Protein AF-A0A7S2RIL2-F1 (afdb_monomer)

Radius of gyration: 22.1 Å; Cα contacts (8 Å, |Δi|>4): 121; chains: 1; bounding box: 47×31×57 Å

pLDDT: mean 82.24, std 8.71, range [61.06, 93.75]

Structure (mmCIF, N/CA/C/O backbone):
data_AF-A0A7S2RIL2-F1
#
_entry.id   AF-A0A7S2RIL2-F1
#
loop_
_atom_site.group_PDB
_atom_site.id
_atom_site.type_symbol
_atom_site.label_atom_id
_atom_site.label_alt_id
_atom_site.label_comp_id
_atom_site.label_asym_id
_atom_site.label_entity_id
_atom_site.label_seq_id
_atom_site.pdbx_PDB_ins_code
_atom_site.Cartn_x
_atom_site.Cartn_y
_atom_site.Cartn_z
_atom_site.occupancy
_atom_site.B_iso_or_equiv
_atom_site.auth_seq_id
_atom_site.auth_comp_id
_atom_site.auth_asym_id
_atom_site.auth_atom_id
_atom_site.pdbx_PDB_model_num
ATOM 1 N N . MET A 1 1 ? -19.499 19.762 20.850 1.00 61.72 1 MET A N 1
ATOM 2 C CA . MET A 1 1 ? -18.872 19.214 22.067 1.00 61.72 1 MET A CA 1
ATOM 3 C C . MET A 1 1 ? -19.718 18.093 22.656 1.00 61.72 1 MET A C 1
ATOM 5 O O . MET A 1 1 ? -19.240 16.977 22.672 1.00 61.72 1 MET A O 1
ATOM 9 N N . GLN A 1 2 ? -20.987 18.316 23.026 1.00 76.06 2 GLN A N 1
ATOM 10 C CA . GLN A 1 2 ? -21.842 17.240 23.566 1.00 76.06 2 GLN A CA 1
ATOM 11 C C . GLN A 1 2 ? -22.007 16.033 22.618 1.00 76.06 2 GLN A C 1
ATOM 13 O O . GLN A 1 2 ? -21.776 14.907 23.032 1.00 76.06 2 GLN A O 1
ATOM 18 N N . ALA A 1 3 ? -22.273 16.274 21.330 1.00 81.31 3 ALA A N 1
ATOM 19 C CA . ALA A 1 3 ? -22.396 15.212 20.322 1.00 81.31 3 ALA A CA 1
ATOM 20 C C . ALA A 1 3 ? -21.113 14.380 20.106 1.00 81.31 3 ALA A C 1
ATOM 22 O O . ALA A 1 3 ? -21.176 13.272 19.589 1.00 81.31 3 ALA A O 1
ATOM 23 N N . GLU A 1 4 ? -19.947 14.918 20.468 1.00 79.50 4 GLU A N 1
ATOM 24 C CA . GLU A 1 4 ? -18.664 14.221 20.336 1.00 79.50 4 GLU A CA 1
ATOM 25 C C . GLU A 1 4 ? -18.471 13.249 21.501 1.00 79.50 4 GLU A C 1
ATOM 27 O O . GLU A 1 4 ? -18.216 12.075 21.273 1.00 79.50 4 GLU A O 1
ATOM 32 N N . PHE A 1 5 ? -18.758 13.691 22.729 1.00 81.38 5 PHE A N 1
ATOM 33 C CA . PHE A 1 5 ? -18.791 12.805 23.895 1.00 81.38 5 PHE A CA 1
ATOM 34 C C . PHE A 1 5 ? -19.862 11.718 23.777 1.00 81.38 5 PHE A C 1
ATOM 36 O O . PHE A 1 5 ? -19.639 10.585 24.197 1.00 81.38 5 PHE A O 1
ATOM 43 N N . GLU A 1 6 ? -21.016 12.053 23.195 1.00 83.31 6 GLU A N 1
ATOM 44 C CA . GLU A 1 6 ? -22.072 11.074 22.935 1.00 83.31 6 GLU A CA 1
ATOM 45 C C . GLU A 1 6 ? -21.644 10.037 21.883 1.00 83.31 6 GLU A C 1
ATOM 47 O O . GLU A 1 6 ? -21.927 8.847 22.021 1.00 83.31 6 GLU A O 1
ATOM 52 N N . ARG A 1 7 ? -20.896 10.458 20.856 1.00 81.00 7 ARG A N 1
ATOM 53 C CA . ARG A 1 7 ? -20.298 9.544 19.873 1.00 81.00 7 ARG A CA 1
ATOM 54 C C . 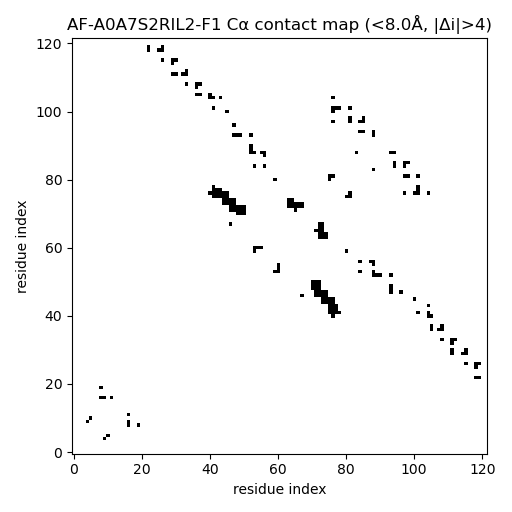ARG A 1 7 ? -19.233 8.641 20.499 1.00 81.00 7 ARG A C 1
ATOM 56 O O . ARG A 1 7 ? -19.144 7.479 20.124 1.00 81.00 7 ARG A O 1
ATOM 63 N N . ASP A 1 8 ? -18.477 9.154 21.462 1.00 79.62 8 ASP A N 1
ATOM 64 C CA . ASP A 1 8 ? -17.438 8.404 22.176 1.00 79.62 8 ASP A CA 1
ATOM 65 C C . ASP A 1 8 ? -18.018 7.475 23.267 1.00 79.62 8 ASP A C 1
ATOM 67 O O . ASP A 1 8 ? -17.277 6.798 23.978 1.00 79.62 8 ASP A O 1
ATOM 71 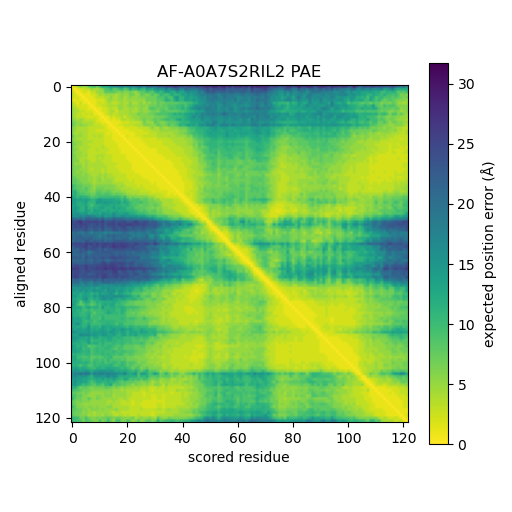N N . GLY A 1 9 ? -19.348 7.427 23.409 1.00 82.75 9 GLY A N 1
ATOM 72 C CA . GLY A 1 9 ? -20.031 6.480 24.284 1.00 82.75 9 GLY A CA 1
ATOM 73 C C . GLY A 1 9 ? -20.123 6.915 25.745 1.00 82.75 9 GLY A C 1
ATOM 74 O O . GLY A 1 9 ? -20.340 6.071 26.608 1.00 82.75 9 GLY A O 1
ATOM 75 N N . ILE A 1 10 ? -19.993 8.209 26.072 1.00 84.88 10 ILE A N 1
ATOM 76 C CA . ILE A 1 10 ? -20.014 8.685 27.470 1.00 84.88 10 ILE A CA 1
ATOM 77 C C . ILE A 1 10 ? -21.290 8.289 28.236 1.00 84.88 10 ILE A C 1
ATOM 79 O O . ILE A 1 10 ? -21.249 8.126 29.455 1.00 84.88 10 ILE A O 1
ATOM 83 N N . GLN A 1 11 ? -22.401 8.132 27.515 1.00 87.31 11 GLN A N 1
ATOM 84 C CA . GLN A 1 11 ? -23.721 7.725 27.997 1.00 87.31 11 GLN A CA 1
ATOM 85 C C . GLN A 1 11 ? -23.841 6.227 28.298 1.00 87.31 11 GLN A C 1
ATOM 87 O O . GLN A 1 11 ? -24.826 5.817 28.909 1.00 87.31 11 GLN A O 1
ATOM 92 N N . LEU A 1 12 ? -22.893 5.413 27.834 1.00 88.12 12 LEU A N 1
ATOM 93 C CA . LEU A 1 12 ? -22.929 3.968 28.012 1.00 88.12 12 LEU A CA 1
ATOM 94 C C . LEU A 1 12 ? -22.554 3.578 29.458 1.00 88.12 12 LEU A C 1
ATOM 96 O O . LEU A 1 12 ? -21.828 4.317 30.138 1.00 88.12 12 LEU A O 1
ATOM 100 N N . PRO A 1 13 ? -23.030 2.418 29.942 1.00 90.81 13 PRO A N 1
ATOM 101 C CA . PRO A 1 13 ? -22.513 1.772 31.146 1.00 90.81 13 PRO A CA 1
ATOM 102 C C . PRO A 1 13 ? -20.985 1.615 31.116 1.00 90.81 13 PRO A C 1
ATOM 104 O O . PRO A 1 13 ? -20.363 1.615 30.060 1.00 90.81 13 PRO A O 1
ATOM 107 N N . GLU A 1 14 ? -20.354 1.503 32.285 1.00 87.25 14 GLU A N 1
ATOM 108 C CA . GLU A 1 14 ? -18.888 1.400 32.390 1.00 87.25 14 GLU A CA 1
ATOM 109 C C . GLU A 1 14 ? -18.317 0.187 31.637 1.00 87.25 14 GLU A C 1
ATOM 111 O O . GLU A 1 14 ? -17.382 0.362 30.864 1.00 87.25 14 GLU A O 1
ATOM 116 N N . GLU A 1 15 ? -18.950 -0.985 31.748 1.00 87.56 15 GLU A N 1
ATOM 117 C CA . GLU A 1 15 ? -18.548 -2.201 31.019 1.00 87.56 15 GLU A CA 1
ATOM 118 C C . GLU A 1 15 ? -18.594 -2.012 29.491 1.00 87.56 15 GLU A C 1
ATOM 120 O O . GLU A 1 15 ? -17.656 -2.376 28.782 1.00 87.56 15 GLU A O 1
ATOM 125 N N . ASP A 1 16 ? -19.646 -1.366 28.982 1.00 87.38 16 ASP A N 1
ATOM 126 C CA . ASP A 1 16 ? -19.796 -1.079 27.552 1.00 87.38 16 ASP A CA 1
ATOM 127 C C . ASP A 1 16 ? -18.780 -0.025 27.075 1.00 87.38 16 ASP A C 1
ATOM 129 O O . ASP A 1 16 ? -18.283 -0.093 25.951 1.00 87.38 16 ASP A O 1
ATOM 133 N N . ARG A 1 17 ? -18.419 0.942 27.933 1.00 87.31 17 ARG A N 1
ATOM 134 C CA . ARG A 1 17 ? -17.373 1.936 27.630 1.00 87.31 17 ARG A CA 1
ATOM 135 C C . ARG A 1 17 ? -15.989 1.310 27.540 1.00 87.31 17 ARG A C 1
ATOM 137 O O . ARG A 1 17 ? -15.206 1.725 26.684 1.00 87.31 17 ARG A O 1
ATOM 144 N N . ASP A 1 18 ? -15.690 0.328 28.383 1.00 87.25 18 ASP A N 1
ATOM 145 C CA . ASP A 1 18 ? -14.434 -0.420 28.307 1.00 87.25 18 ASP A CA 1
ATOM 146 C C . ASP A 1 18 ? -14.365 -1.249 27.017 1.00 87.25 18 ASP A C 1
ATOM 148 O O . ASP A 1 18 ? -13.334 -1.239 26.339 1.00 87.25 18 ASP A O 1
ATOM 152 N N . GLY A 1 19 ? -15.483 -1.861 26.606 1.00 86.88 19 GLY A N 1
ATOM 153 C CA . GLY A 1 19 ? -15.604 -2.528 25.306 1.00 86.88 19 GLY A CA 1
ATOM 154 C C . GLY A 1 19 ? -15.346 -1.582 24.128 1.00 86.88 19 GLY A C 1
ATOM 155 O O . GLY A 1 19 ? -14.492 -1.857 23.284 1.00 86.88 19 GLY A O 1
ATOM 156 N N . VAL A 1 20 ? -16.004 -0.417 24.102 1.00 87.81 20 VAL A N 1
ATOM 157 C CA . VAL A 1 20 ? -15.792 0.606 23.059 1.00 87.81 20 VAL A CA 1
ATOM 158 C C . VAL A 1 20 ? -14.341 1.095 23.036 1.00 87.81 20 VAL A C 1
ATOM 160 O O . VAL A 1 20 ? -13.757 1.240 21.961 1.00 87.81 20 VAL A O 1
ATOM 163 N N . ARG A 1 21 ? -13.715 1.308 24.200 1.00 87.81 21 ARG A N 1
ATOM 164 C CA . ARG A 1 21 ? -12.287 1.655 24.285 1.00 87.81 21 ARG A CA 1
ATOM 165 C C . ARG A 1 21 ? -11.405 0.595 23.641 1.00 87.81 21 ARG A C 1
ATOM 167 O O . ARG A 1 21 ? -10.542 0.945 22.839 1.00 87.81 21 ARG A O 1
ATOM 174 N N . GLN A 1 22 ? -11.643 -0.677 23.945 1.00 89.31 22 GLN A N 1
ATOM 175 C CA . GLN A 1 22 ? -10.867 -1.777 23.381 1.00 89.31 22 GLN A CA 1
ATOM 176 C C . GLN A 1 22 ? -11.030 -1.876 21.854 1.00 89.31 22 GLN A C 1
ATOM 178 O O . GLN A 1 22 ? -10.048 -2.107 21.141 1.00 89.31 22 GLN A O 1
ATOM 183 N N . LEU A 1 23 ? -12.239 -1.642 21.334 1.00 90.12 23 LEU A N 1
ATOM 184 C CA . LEU A 1 23 ? -12.504 -1.588 19.891 1.00 90.12 23 LEU A CA 1
ATOM 185 C C . LEU A 1 23 ? -11.762 -0.426 19.217 1.00 90.12 23 LEU A C 1
ATOM 187 O O . LEU A 1 23 ? -11.159 -0.607 18.154 1.00 90.12 23 LEU A O 1
ATOM 191 N N . ILE A 1 24 ? -11.744 0.754 19.844 1.00 89.69 24 ILE A N 1
ATOM 192 C CA . ILE A 1 24 ? -11.003 1.923 19.347 1.00 89.69 24 ILE A CA 1
ATOM 193 C C . ILE A 1 24 ? -9.499 1.639 19.325 1.00 89.69 24 ILE A C 1
ATOM 195 O O . ILE A 1 24 ? -8.852 1.869 18.305 1.00 89.69 24 ILE A O 1
ATOM 199 N N . GLU A 1 25 ? -8.938 1.108 20.413 1.00 91.44 25 GLU A N 1
ATOM 200 C CA . GLU A 1 25 ? -7.514 0.761 20.494 1.00 91.44 25 GLU A CA 1
ATOM 201 C C . GLU A 1 25 ? -7.120 -0.255 19.415 1.00 91.44 25 GLU A C 1
ATOM 203 O O . GLU A 1 25 ? -6.118 -0.075 18.719 1.00 91.44 25 GLU A O 1
ATOM 208 N N . THR A 1 26 ? -7.954 -1.278 19.216 1.00 92.38 26 THR A N 1
ATOM 209 C CA . THR A 1 26 ? -7.755 -2.296 18.178 1.00 92.38 26 THR A CA 1
ATOM 210 C C . THR A 1 26 ? -7.829 -1.684 16.779 1.00 92.38 26 THR A C 1
ATOM 212 O O . THR A 1 26 ? -6.979 -1.967 15.934 1.00 92.38 26 THR A O 1
ATOM 215 N N . THR A 1 27 ? -8.790 -0.789 16.535 1.00 92.50 27 THR A N 1
ATOM 216 C CA . THR A 1 27 ? -8.925 -0.071 15.258 1.00 92.50 27 THR A CA 1
ATOM 217 C C . THR A 1 27 ? -7.680 0.761 14.958 1.00 92.50 27 THR A C 1
ATOM 219 O O . THR A 1 27 ? -7.115 0.646 13.873 1.00 92.50 27 THR A O 1
ATOM 222 N N . VAL A 1 28 ? -7.199 1.545 15.928 1.00 93.75 28 VAL A N 1
ATOM 223 C CA . VAL A 1 28 ? -5.992 2.373 15.773 1.00 93.75 28 VAL A CA 1
ATOM 224 C C . VAL A 1 28 ? -4.760 1.509 15.496 1.00 93.75 28 VAL A C 1
ATOM 226 O O . VAL A 1 28 ? -3.940 1.854 14.637 1.00 93.75 28 VAL A O 1
ATOM 229 N N . ALA A 1 29 ? -4.625 0.371 16.182 1.00 92.31 29 ALA A N 1
ATOM 230 C CA . ALA A 1 29 ? -3.526 -0.562 15.954 1.00 92.31 29 ALA A CA 1
ATOM 231 C C . ALA A 1 29 ? -3.553 -1.138 14.527 1.00 92.31 29 ALA A C 1
ATOM 233 O O . ALA A 1 29 ? -2.532 -1.113 13.836 1.00 92.31 29 ALA A O 1
ATOM 234 N N . LEU A 1 30 ? -4.720 -1.590 14.060 1.00 92.25 30 LEU A N 1
ATOM 235 C CA . LEU A 1 30 ? -4.899 -2.133 12.713 1.00 92.25 30 LEU A CA 1
ATOM 236 C C . LEU A 1 30 ? -4.682 -1.075 11.616 1.00 92.25 30 LEU A C 1
ATOM 238 O O . LEU A 1 30 ? -4.034 -1.358 10.610 1.00 92.25 30 LEU A O 1
ATOM 242 N N . GLU A 1 31 ? -5.159 0.159 11.807 1.00 93.00 31 GLU A N 1
ATOM 243 C CA . GLU A 1 31 ? -4.923 1.278 10.878 1.00 93.00 31 GLU A CA 1
ATOM 244 C C . GLU A 1 31 ? -3.437 1.647 10.786 1.00 93.00 31 GLU A C 1
ATOM 246 O O . GLU A 1 31 ? -2.910 1.925 9.699 1.00 93.00 31 GLU A O 1
ATOM 251 N N . THR A 1 32 ? -2.742 1.612 11.925 1.00 93.38 32 THR A N 1
ATOM 252 C CA . THR A 1 32 ? -1.297 1.847 11.991 1.00 93.38 32 THR A CA 1
ATOM 253 C C . THR A 1 32 ? -0.540 0.749 11.248 1.00 93.38 32 THR A C 1
ATOM 255 O O . THR A 1 32 ? 0.307 1.060 10.409 1.00 93.38 32 THR A O 1
ATOM 258 N N . ALA A 1 33 ? -0.875 -0.520 11.502 1.00 90.50 33 ALA A N 1
ATOM 259 C CA . ALA A 1 33 ? -0.276 -1.665 10.820 1.00 90.50 33 ALA A CA 1
ATOM 260 C C . ALA A 1 33 ? -0.505 -1.597 9.302 1.00 90.50 33 ALA A C 1
ATOM 262 O O . ALA A 1 33 ? 0.445 -1.723 8.527 1.00 90.50 33 ALA A O 1
ATOM 263 N N . PHE A 1 34 ? -1.732 -1.279 8.876 1.00 90.62 34 PHE A N 1
ATOM 264 C CA . PHE A 1 34 ? -2.069 -1.100 7.466 1.00 90.62 34 PHE A CA 1
ATOM 265 C C . PHE A 1 34 ? -1.202 -0.026 6.797 1.00 90.62 34 PHE A C 1
ATOM 267 O O . PHE A 1 34 ? -0.608 -0.255 5.739 1.00 90.62 34 PHE A O 1
ATOM 274 N N . SER A 1 35 ? -1.092 1.144 7.430 1.00 89.88 35 SER A N 1
ATOM 275 C CA . SER A 1 35 ? -0.324 2.280 6.906 1.00 89.88 35 SER A CA 1
ATOM 276 C C . SER A 1 35 ? 1.174 1.977 6.817 1.00 89.88 35 SER A C 1
ATOM 278 O O . SER A 1 35 ? 1.835 2.352 5.842 1.00 89.88 35 SER A O 1
ATOM 280 N N . GLN A 1 36 ? 1.717 1.273 7.813 1.00 89.25 36 GLN A N 1
ATOM 281 C CA . GLN A 1 36 ? 3.112 0.837 7.816 1.00 89.25 36 GLN A CA 1
ATOM 282 C C . GLN A 1 36 ? 3.390 -0.156 6.688 1.00 89.25 36 GLN A C 1
ATOM 284 O O . GLN A 1 36 ? 4.345 0.047 5.940 1.00 89.25 36 GLN A O 1
ATOM 289 N N . ALA A 1 37 ? 2.532 -1.160 6.508 1.00 86.81 37 ALA A N 1
ATOM 290 C CA . ALA A 1 37 ? 2.665 -2.142 5.440 1.00 86.81 37 ALA A CA 1
ATOM 291 C C . ALA A 1 37 ? 2.572 -1.501 4.044 1.00 86.81 37 ALA A C 1
ATOM 293 O O . ALA A 1 37 ? 3.405 -1.798 3.195 1.00 86.81 37 ALA A O 1
ATOM 294 N N . VAL A 1 38 ? 1.656 -0.545 3.808 1.00 85.50 38 VAL A N 1
ATOM 295 C CA . VAL A 1 38 ? 1.624 0.218 2.537 1.00 85.50 38 VAL A CA 1
ATOM 296 C C . VAL A 1 38 ? 2.928 0.988 2.323 1.00 85.50 38 VAL A C 1
ATOM 298 O O . VAL A 1 38 ? 3.454 1.042 1.213 1.00 85.50 38 VAL A O 1
ATOM 301 N N . THR A 1 39 ? 3.462 1.599 3.380 1.00 86.12 39 THR A N 1
ATOM 302 C CA . THR A 1 39 ? 4.695 2.384 3.280 1.00 86.12 39 THR A CA 1
ATOM 303 C C . THR A 1 39 ? 5.891 1.494 2.961 1.00 86.12 39 THR A C 1
ATOM 305 O O . THR A 1 39 ? 6.658 1.827 2.064 1.00 86.12 39 THR A O 1
ATOM 308 N N . GLN A 1 40 ? 6.034 0.358 3.643 1.00 84.56 40 GLN A N 1
ATOM 309 C CA . GLN A 1 40 ? 7.111 -0.607 3.402 1.00 84.56 40 GLN A CA 1
ATOM 310 C C . GLN A 1 40 ? 7.006 -1.236 2.010 1.00 84.56 40 GLN A C 1
ATOM 312 O O . GLN A 1 40 ? 8.004 -1.312 1.293 1.00 84.56 40 GLN A O 1
ATOM 317 N N . ALA A 1 41 ? 5.786 -1.559 1.585 1.00 81.38 41 ALA A N 1
ATOM 318 C CA . ALA A 1 41 ? 5.485 -2.090 0.266 1.00 81.38 41 ALA A CA 1
ATOM 319 C C . ALA A 1 41 ? 5.929 -1.179 -0.891 1.00 81.38 41 ALA A C 1
ATOM 321 O O . ALA A 1 41 ? 6.138 -1.674 -1.992 1.00 81.38 41 ALA A O 1
ATOM 322 N N . ASN A 1 42 ? 6.113 0.130 -0.681 1.00 78.50 42 ASN A N 1
ATOM 323 C CA . ASN A 1 42 ? 6.625 1.052 -1.707 1.00 78.50 42 ASN A CA 1
ATOM 324 C C . ASN A 1 42 ? 8.141 0.945 -1.943 1.00 78.50 42 ASN A C 1
ATOM 326 O O . ASN A 1 42 ? 8.662 1.577 -2.864 1.00 78.50 42 ASN A O 1
ATOM 330 N N . TYR A 1 43 ? 8.862 0.198 -1.107 1.00 80.19 43 TYR A N 1
ATOM 331 C CA . TYR A 1 43 ? 10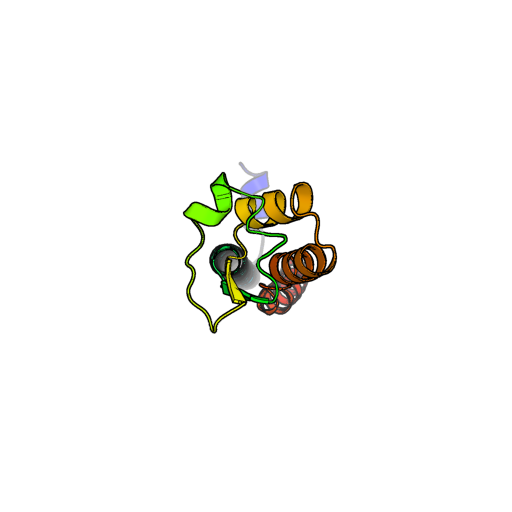.317 0.055 -1.183 1.00 80.19 43 TYR A CA 1
ATOM 332 C C . TYR A 1 43 ? 10.764 -1.378 -1.462 1.00 80.19 43 TYR A C 1
ATOM 334 O O . TYR A 1 43 ? 11.966 -1.643 -1.488 1.00 80.19 43 TYR A O 1
ATOM 342 N N . GLU A 1 44 ? 9.825 -2.293 -1.701 1.00 82.62 44 GLU A N 1
ATOM 343 C CA . GLU A 1 44 ? 10.164 -3.647 -2.111 1.00 82.62 44 GLU A CA 1
ATOM 344 C C . GLU A 1 44 ? 10.857 -3.661 -3.467 1.00 82.62 44 GLU A C 1
ATOM 346 O O . GLU A 1 44 ? 10.607 -2.831 -4.343 1.00 82.62 44 GLU A O 1
ATOM 351 N N . THR A 1 45 ? 11.765 -4.617 -3.624 1.00 83.94 45 THR A N 1
ATOM 352 C CA . THR A 1 45 ? 12.579 -4.764 -4.824 1.00 83.94 45 THR A CA 1
ATOM 353 C C . THR A 1 45 ? 12.180 -6.019 -5.580 1.00 83.94 45 THR A C 1
ATOM 355 O O . THR A 1 45 ? 11.904 -7.057 -4.984 1.00 83.94 45 THR A O 1
ATOM 358 N N . PHE A 1 46 ? 12.146 -5.938 -6.907 1.00 82.94 46 PHE A N 1
ATOM 359 C CA . PHE A 1 46 ? 11.820 -7.069 -7.767 1.00 82.94 46 PHE A CA 1
ATOM 360 C C . PHE A 1 46 ? 12.713 -7.095 -9.013 1.00 82.94 46 PHE A C 1
ATOM 362 O O . PHE A 1 46 ? 13.023 -6.044 -9.584 1.00 82.94 46 PHE A O 1
ATOM 369 N N . PRO A 1 47 ? 13.127 -8.289 -9.470 1.00 83.06 47 PRO A N 1
ATOM 370 C CA . PRO A 1 47 ? 13.945 -8.417 -10.662 1.00 83.06 47 PRO A CA 1
ATOM 371 C C . PRO A 1 47 ? 13.097 -8.276 -11.930 1.00 83.06 47 PRO A C 1
ATOM 373 O O . PRO A 1 47 ? 12.045 -8.897 -12.083 1.00 83.06 47 PRO A O 1
ATOM 376 N N . VAL A 1 48 ? 13.604 -7.509 -12.889 1.00 80.44 48 VAL A N 1
ATOM 377 C CA . VAL A 1 48 ? 13.081 -7.414 -14.251 1.00 80.44 48 VAL A CA 1
ATOM 378 C C . VAL A 1 48 ? 14.124 -7.955 -15.216 1.00 80.44 48 VAL A C 1
ATOM 380 O O . VAL A 1 48 ? 15.235 -7.439 -15.324 1.00 80.44 48 VAL A O 1
ATOM 383 N N . VAL A 1 49 ? 13.751 -9.010 -15.933 1.00 68.12 49 VAL A N 1
ATOM 384 C CA . VAL A 1 49 ? 14.534 -9.572 -17.035 1.00 68.12 49 VAL A CA 1
ATOM 385 C C . VAL A 1 49 ? 14.132 -8.815 -18.301 1.00 68.12 49 VAL A C 1
ATOM 387 O O . VAL A 1 49 ? 12.939 -8.765 -18.593 1.00 68.12 49 VAL A O 1
ATOM 390 N N . ASN A 1 50 ? 15.114 -8.252 -19.022 1.00 67.12 50 ASN A N 1
ATOM 391 C CA . ASN A 1 50 ? 15.015 -7.451 -20.264 1.00 67.12 50 ASN A CA 1
ATOM 392 C C . ASN A 1 50 ? 15.314 -5.941 -20.107 1.00 67.12 50 ASN A C 1
ATOM 394 O O . ASN A 1 50 ? 14.429 -5.109 -19.901 1.00 67.12 50 ASN A O 1
ATOM 398 N N . GLN A 1 51 ? 16.594 -5.587 -20.276 1.00 65.88 51 GLN A N 1
ATOM 399 C CA . GLN A 1 51 ? 17.127 -4.224 -20.137 1.00 65.88 51 GLN A CA 1
ATOM 400 C C . GLN A 1 51 ? 16.768 -3.290 -21.309 1.00 65.88 51 GLN A C 1
ATOM 402 O O . GLN A 1 51 ? 16.641 -2.084 -21.107 1.00 65.88 51 GLN A O 1
ATOM 407 N N . GLY A 1 52 ? 16.509 -3.813 -22.515 1.00 65.56 52 GLY A N 1
ATOM 408 C CA . GLY A 1 52 ? 16.380 -2.984 -23.727 1.00 65.56 52 GLY A CA 1
ATOM 409 C C . GLY A 1 52 ? 15.205 -1.992 -23.713 1.00 65.56 52 GLY A C 1
ATOM 410 O O . GLY A 1 52 ? 15.251 -0.940 -24.353 1.00 65.56 52 GLY A O 1
ATOM 411 N N . GLY A 1 53 ? 14.143 -2.289 -22.956 1.00 68.81 53 GLY A N 1
ATOM 412 C CA . GLY A 1 53 ? 13.031 -1.358 -22.732 1.00 68.81 53 GLY A CA 1
ATOM 413 C C . GLY A 1 53 ? 13.320 -0.289 -21.672 1.00 68.81 53 GLY A C 1
ATOM 414 O O . GLY A 1 53 ? 12.716 0.784 -21.712 1.00 68.81 53 GLY A O 1
ATOM 415 N N . LEU A 1 54 ? 14.232 -0.574 -20.740 1.00 72.00 54 LEU A N 1
ATOM 416 C CA . LEU A 1 54 ? 14.609 0.295 -19.622 1.00 72.00 54 LEU A CA 1
ATOM 417 C C . LEU A 1 54 ? 15.775 1.227 -19.984 1.00 72.00 54 LEU A C 1
ATOM 419 O O . LEU A 1 54 ? 15.766 2.380 -19.569 1.00 72.00 54 LEU A O 1
ATOM 423 N N . GLU A 1 55 ? 16.711 0.790 -20.830 1.00 70.12 55 GLU A N 1
ATOM 424 C CA . GLU A 1 55 ? 17.824 1.607 -21.349 1.00 70.12 55 GLU A CA 1
ATOM 425 C C . GLU A 1 55 ? 17.346 2.883 -22.062 1.00 70.12 55 GLU A C 1
ATOM 427 O O . GLU A 1 55 ? 17.997 3.927 -22.025 1.00 70.12 55 GLU A O 1
ATOM 432 N N . ARG A 1 56 ? 16.162 2.829 -22.686 1.00 70.69 56 ARG A N 1
ATOM 433 C CA . ARG A 1 56 ? 15.537 3.984 -23.355 1.00 70.69 56 ARG A CA 1
ATOM 434 C C . ARG A 1 56 ? 15.035 5.048 -22.374 1.00 70.69 56 ARG A C 1
ATOM 436 O O . ARG A 1 56 ? 14.735 6.164 -22.793 1.00 70.69 56 ARG A O 1
ATOM 443 N N . LEU A 1 57 ? 14.951 4.724 -21.084 1.00 71.62 57 LEU A N 1
ATOM 444 C CA . LEU A 1 57 ? 14.574 5.631 -20.004 1.00 71.62 57 LEU A CA 1
ATOM 445 C C . LEU A 1 57 ? 15.845 6.234 -19.397 1.00 71.62 57 LEU A C 1
ATOM 447 O O . LEU A 1 57 ? 16.168 5.973 -18.244 1.00 71.62 57 LEU A O 1
ATOM 451 N N . SER A 1 58 ? 16.581 7.033 -20.174 1.00 63.75 58 SER A N 1
ATOM 452 C CA . SER A 1 58 ? 17.927 7.527 -19.823 1.00 63.75 58 SER A CA 1
ATOM 453 C C . SER A 1 58 ? 18.040 8.162 -18.427 1.00 63.75 58 SER A C 1
ATOM 455 O O . SER A 1 58 ? 19.037 7.958 -17.740 1.00 63.75 58 SER A O 1
ATOM 457 N N . ALA A 1 59 ? 17.011 8.885 -17.976 1.00 66.00 59 ALA A N 1
ATOM 458 C CA . ALA A 1 59 ? 16.982 9.513 -16.652 1.00 66.00 59 ALA A CA 1
ATOM 459 C C . ALA A 1 59 ? 16.700 8.531 -15.499 1.00 66.00 59 ALA A C 1
ATOM 461 O O . ALA A 1 59 ? 17.140 8.757 -14.374 1.00 66.00 59 ALA A O 1
ATOM 462 N N . LEU A 1 60 ? 15.966 7.447 -15.758 1.00 68.31 60 LEU A N 1
ATOM 463 C CA . LEU A 1 60 ? 15.707 6.411 -14.756 1.00 68.31 60 LEU A CA 1
ATOM 464 C C . LEU A 1 60 ? 16.844 5.401 -14.702 1.00 68.31 60 LEU A C 1
ATOM 466 O O . LEU A 1 60 ? 17.271 5.022 -13.621 1.00 68.31 60 LEU A O 1
ATOM 470 N N . TRP A 1 61 ? 17.354 5.003 -15.866 1.00 67.31 61 TRP A N 1
ATOM 471 C CA . TRP A 1 61 ? 18.404 4.004 -16.012 1.00 67.31 61 TRP A CA 1
ATOM 472 C C . TRP A 1 61 ? 19.665 4.346 -15.218 1.00 67.31 61 TRP A C 1
ATOM 474 O O . TRP A 1 61 ? 20.264 3.467 -14.609 1.00 67.31 61 TRP A O 1
ATOM 484 N N . ALA A 1 62 ? 20.027 5.630 -15.169 1.00 67.31 62 ALA A N 1
ATOM 485 C CA . ALA A 1 62 ? 21.171 6.111 -14.399 1.00 67.31 62 ALA A CA 1
ATOM 486 C C . ALA A 1 62 ? 20.986 5.999 -12.871 1.00 67.31 62 ALA A C 1
ATOM 488 O O . ALA A 1 62 ? 21.974 5.981 -12.145 1.00 67.31 62 ALA A O 1
ATOM 489 N N . ASN A 1 63 ? 19.741 5.937 -12.389 1.00 66.56 63 ASN A N 1
ATOM 490 C CA . ASN A 1 63 ? 19.393 5.943 -10.965 1.00 66.56 63 ASN A CA 1
ATOM 491 C C . ASN A 1 63 ? 18.931 4.574 -10.445 1.00 66.56 63 ASN A C 1
ATOM 493 O O . ASN A 1 63 ? 18.655 4.435 -9.255 1.00 66.56 63 ASN A O 1
ATOM 497 N N . ILE A 1 64 ? 18.812 3.571 -11.317 1.00 68.06 64 ILE A N 1
ATOM 498 C CA . ILE A 1 64 ? 18.407 2.223 -10.927 1.00 68.06 64 ILE A CA 1
ATOM 499 C C . ILE A 1 64 ? 19.660 1.427 -10.531 1.00 68.06 64 ILE A C 1
ATOM 501 O O . ILE A 1 64 ? 20.583 1.318 -11.345 1.00 68.06 64 ILE A O 1
ATOM 505 N N . PRO A 1 65 ? 19.704 0.834 -9.324 1.00 63.69 65 PRO A N 1
ATOM 506 C CA . PRO A 1 65 ? 20.766 -0.088 -8.946 1.00 63.69 65 PRO A CA 1
ATOM 507 C C . PRO A 1 65 ? 20.826 -1.248 -9.945 1.00 63.69 65 PRO A C 1
ATOM 509 O O . PRO A 1 65 ? 19.876 -2.018 -10.085 1.00 63.69 65 PRO A O 1
ATOM 512 N N . GLN A 1 66 ? 21.948 -1.395 -10.650 1.00 65.88 66 GLN A N 1
ATOM 513 C CA . GLN A 1 66 ? 22.164 -2.505 -11.588 1.00 65.88 66 GLN A CA 1
ATOM 514 C C . GLN A 1 66 ? 22.625 -3.772 -10.865 1.00 65.88 66 GLN A C 1
ATOM 516 O O . GLN A 1 66 ? 23.554 -4.457 -11.284 1.00 65.88 66 GLN A O 1
ATOM 521 N N . GLU A 1 67 ? 21.988 -4.061 -9.737 1.00 61.06 67 GLU A N 1
ATOM 522 C CA . GLU A 1 67 ? 22.249 -5.261 -8.962 1.00 61.06 67 GLU A CA 1
ATOM 523 C C . GLU A 1 67 ? 21.374 -6.386 -9.512 1.00 61.06 67 GLU A C 1
ATOM 525 O O . GLU A 1 67 ? 20.145 -6.339 -9.443 1.00 61.06 67 GLU A O 1
ATOM 530 N N . GLY A 1 68 ? 22.010 -7.381 -10.127 1.00 61.44 68 GLY A N 1
ATOM 531 C CA . GLY A 1 68 ? 21.340 -8.550 -10.681 1.00 61.44 68 GLY A CA 1
ATOM 532 C C . GLY A 1 68 ? 22.263 -9.381 -11.577 1.00 61.44 68 GLY A C 1
ATOM 533 O O . GLY A 1 68 ? 23.309 -8.896 -12.016 1.00 61.44 68 GLY A O 1
ATOM 534 N N . PRO A 1 69 ? 21.915 -10.649 -11.859 1.00 65.50 69 PRO A N 1
ATOM 535 C CA . PRO A 1 69 ? 22.606 -11.437 -12.871 1.00 65.50 69 PRO A CA 1
ATOM 536 C C . PRO A 1 69 ? 22.580 -10.735 -14.245 1.00 65.50 69 PRO A C 1
ATOM 538 O O . PRO A 1 69 ? 21.653 -9.965 -14.529 1.00 65.50 69 PRO A O 1
ATOM 541 N N . PRO A 1 70 ? 23.575 -10.995 -15.114 1.00 65.12 70 PRO A N 1
ATOM 542 C CA . PRO A 1 70 ? 23.708 -10.317 -16.402 1.00 65.12 70 PRO A CA 1
ATOM 543 C C . PRO A 1 70 ? 22.416 -10.426 -17.227 1.00 65.12 70 PRO A C 1
ATOM 545 O O . PRO A 1 70 ? 21.921 -11.524 -17.476 1.00 65.12 70 PRO A O 1
ATOM 548 N N . GLY A 1 71 ? 21.862 -9.277 -17.630 1.00 67.62 71 GLY A N 1
ATOM 549 C CA . GLY A 1 71 ? 20.597 -9.183 -18.374 1.00 67.62 71 GLY A CA 1
ATOM 550 C C . GLY A 1 71 ? 19.341 -8.949 -17.521 1.00 67.62 71 GLY A C 1
ATOM 551 O O . GLY A 1 71 ? 18.240 -8.850 -18.072 1.00 67.62 71 GLY A O 1
ATOM 552 N N . SER A 1 72 ? 19.487 -8.817 -16.200 1.00 73.50 72 SER A N 1
ATOM 553 C CA . SER A 1 72 ? 18.408 -8.442 -15.279 1.00 73.50 72 SER A CA 1
ATOM 554 C C . SER A 1 72 ? 18.733 -7.155 -14.525 1.00 73.50 72 SER A C 1
ATOM 556 O O . SER A 1 72 ? 19.895 -6.770 -14.413 1.00 73.50 72 SER A O 1
ATOM 558 N N . VAL A 1 73 ? 17.6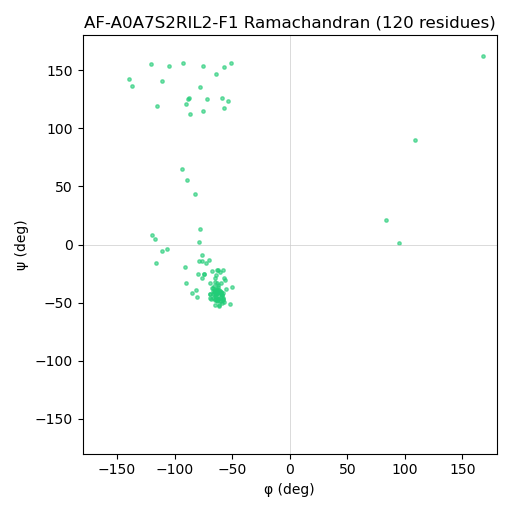94 -6.460 -14.071 1.00 79.00 73 VAL A N 1
ATOM 559 C CA . VAL A 1 73 ? 17.783 -5.215 -13.302 1.00 79.00 73 VAL A CA 1
ATOM 560 C C . VAL A 1 73 ? 16.777 -5.282 -12.174 1.00 79.00 73 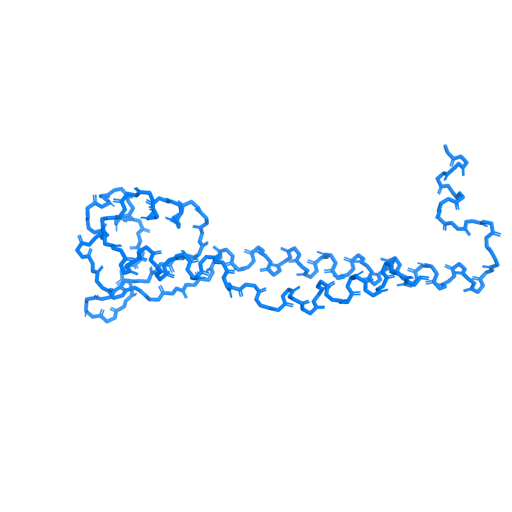VAL A C 1
ATOM 562 O O . VAL A 1 73 ? 15.635 -5.684 -12.395 1.00 79.00 73 VAL A O 1
ATOM 565 N N . THR A 1 74 ? 17.181 -4.866 -10.984 1.00 82.44 74 THR A N 1
ATOM 566 C CA . THR A 1 74 ? 16.289 -4.818 -9.830 1.00 82.44 74 THR A CA 1
ATOM 567 C C . THR A 1 74 ? 15.606 -3.455 -9.764 1.00 82.44 74 THR A C 1
ATOM 569 O O . THR A 1 74 ? 16.266 -2.420 -9.701 1.00 82.44 74 THR A O 1
ATOM 572 N N . LEU A 1 75 ? 14.273 -3.442 -9.810 1.00 82.56 75 LEU A N 1
ATOM 573 C CA . LEU A 1 75 ? 13.458 -2.235 -9.660 1.00 82.56 75 LEU A CA 1
ATOM 574 C C . LEU A 1 75 ? 12.816 -2.201 -8.281 1.00 82.56 75 LEU A C 1
ATOM 576 O O . LEU A 1 75 ? 12.562 -3.245 -7.690 1.00 82.56 75 LEU A O 1
ATOM 580 N N . THR A 1 76 ? 12.515 -1.001 -7.793 1.00 84.81 76 THR A N 1
ATOM 581 C CA . THR A 1 76 ? 11.687 -0.818 -6.600 1.00 84.81 76 THR A CA 1
ATOM 582 C C . THR A 1 76 ? 10.219 -0.647 -6.979 1.00 84.81 76 THR A C 1
ATOM 584 O O . THR A 1 76 ? 9.879 -0.195 -8.073 1.00 84.81 76 THR A O 1
ATOM 587 N N . THR A 1 77 ? 9.319 -0.958 -6.060 1.00 84.62 77 THR A N 1
ATOM 588 C CA . THR A 1 77 ? 7.871 -0.722 -6.178 1.00 84.62 77 THR A CA 1
ATO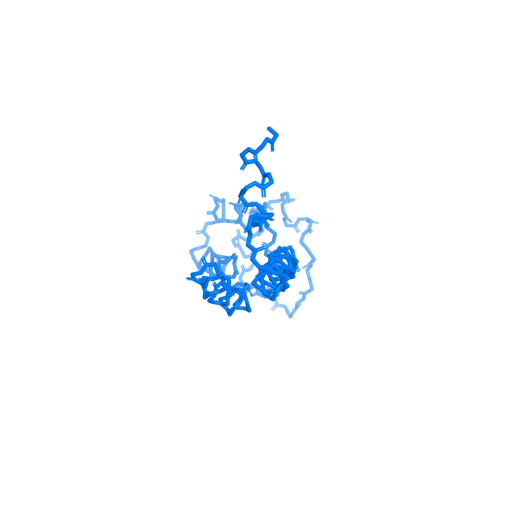M 589 C C . THR A 1 77 ? 7.483 0.739 -5.925 1.00 84.62 77 THR A C 1
ATOM 591 O O . THR A 1 77 ? 6.303 1.063 -5.793 1.00 84.62 77 THR A O 1
ATOM 594 N N . GLN A 1 78 ? 8.460 1.656 -5.904 1.00 85.81 78 GLN A N 1
ATOM 595 C CA . GLN A 1 78 ? 8.211 3.079 -5.717 1.00 85.81 78 GLN A CA 1
ATOM 596 C C . GLN A 1 78 ? 7.291 3.605 -6.813 1.00 85.81 78 GLN A C 1
ATOM 598 O O . GLN A 1 78 ? 7.590 3.531 -8.007 1.00 85.81 78 GLN A O 1
ATOM 603 N N . GLN A 1 79 ? 6.198 4.239 -6.402 1.00 84.31 79 GLN A N 1
ATOM 604 C CA . GLN A 1 79 ? 5.133 4.615 -7.323 1.00 84.31 79 GLN A CA 1
ATOM 605 C C . GLN A 1 79 ? 5.589 5.557 -8.449 1.00 84.31 79 GLN A C 1
ATOM 607 O O . GLN A 1 79 ? 5.114 5.446 -9.578 1.00 84.31 79 GLN A O 1
ATOM 612 N N . GLN A 1 80 ? 6.551 6.448 -8.190 1.00 83.88 80 GLN A N 1
ATOM 613 C CA . GLN A 1 80 ? 7.127 7.313 -9.227 1.00 83.88 80 GLN A CA 1
ATOM 614 C C . GLN A 1 80 ? 7.891 6.512 -10.292 1.00 83.88 80 GLN A C 1
ATOM 616 O O . GLN A 1 80 ? 7.727 6.770 -11.490 1.00 83.88 80 GLN A O 1
ATOM 621 N N . LEU A 1 81 ? 8.683 5.520 -9.870 1.00 83.88 81 LEU A N 1
ATOM 622 C CA . LEU A 1 81 ? 9.421 4.631 -10.763 1.00 83.88 81 LEU A CA 1
ATOM 623 C C . LEU A 1 81 ? 8.442 3.791 -11.585 1.00 83.88 81 LEU A C 1
ATOM 625 O O . LEU A 1 81 ? 8.489 3.826 -12.816 1.00 83.88 81 LEU A O 1
ATOM 629 N N . CYS A 1 82 ? 7.500 3.119 -10.920 1.00 86.69 82 CYS A N 1
ATOM 630 C CA . CYS A 1 82 ? 6.499 2.281 -11.571 1.00 86.69 82 CYS A CA 1
ATOM 631 C C . CYS A 1 82 ? 5.673 3.073 -12.592 1.00 86.69 82 CYS A C 1
ATOM 633 O O . CYS A 1 82 ? 5.561 2.650 -13.739 1.00 86.69 82 CYS A O 1
ATOM 635 N N . ASN A 1 83 ? 5.172 4.261 -12.238 1.00 88.50 83 ASN A N 1
ATOM 636 C CA . ASN A 1 83 ? 4.398 5.105 -13.157 1.00 88.50 83 ASN A CA 1
ATOM 637 C C . ASN A 1 83 ? 5.208 5.532 -14.385 1.00 88.50 83 ASN A C 1
ATOM 639 O O . ASN A 1 83 ? 4.691 5.562 -15.504 1.00 88.50 83 ASN A O 1
ATOM 643 N N . THR A 1 84 ? 6.486 5.849 -14.192 1.00 85.69 84 THR A N 1
ATOM 644 C CA . THR A 1 84 ? 7.364 6.261 -15.288 1.00 85.69 84 THR A CA 1
ATOM 645 C C . THR A 1 84 ? 7.655 5.083 -16.221 1.00 85.69 84 THR A C 1
ATOM 647 O O . THR A 1 84 ? 7.560 5.227 -17.441 1.00 85.69 84 THR A O 1
ATOM 650 N N . VAL A 1 85 ? 7.911 3.893 -15.673 1.00 85.75 85 VAL A N 1
ATOM 651 C CA . VAL A 1 85 ? 8.092 2.667 -16.463 1.00 85.75 85 VAL A CA 1
ATOM 652 C C . VAL A 1 85 ? 6.805 2.304 -17.210 1.00 85.75 85 VAL A C 1
ATOM 654 O O . VAL A 1 85 ? 6.851 2.049 -18.410 1.00 85.75 85 VAL A O 1
ATOM 657 N N . LEU A 1 86 ? 5.640 2.367 -16.563 1.00 88.31 86 LEU A N 1
ATOM 658 C CA . LEU A 1 86 ? 4.350 2.084 -17.201 1.00 88.31 86 LEU A CA 1
ATOM 659 C C . LEU A 1 86 ? 4.019 3.056 -18.342 1.00 88.31 86 LEU A C 1
ATOM 661 O O . LEU A 1 86 ? 3.424 2.644 -19.337 1.00 88.31 86 LEU A O 1
ATOM 665 N N . LYS A 1 87 ? 4.420 4.327 -18.224 1.00 87.81 87 LYS A N 1
ATOM 666 C CA . LYS A 1 87 ? 4.135 5.366 -19.222 1.00 87.81 87 LYS A CA 1
ATOM 667 C C . LYS A 1 87 ? 5.097 5.358 -20.410 1.00 87.81 87 LYS A C 1
ATOM 669 O O . LYS A 1 87 ? 4.666 5.608 -21.533 1.00 87.81 87 LYS A O 1
ATOM 674 N N . TYR A 1 88 ? 6.386 5.123 -20.171 1.00 84.25 88 TYR A N 1
ATOM 675 C CA . TYR A 1 88 ? 7.428 5.361 -21.176 1.00 84.25 88 TYR A CA 1
ATOM 676 C C . TYR A 1 88 ? 8.162 4.097 -21.632 1.00 84.25 88 TYR A C 1
ATOM 678 O O . TYR A 1 88 ? 8.818 4.130 -22.673 1.00 84.25 88 TYR A O 1
ATOM 686 N N . CYS A 1 89 ? 8.069 2.979 -20.902 1.00 84.88 89 CYS A N 1
ATOM 687 C CA . CYS A 1 89 ? 8.708 1.740 -21.334 1.00 84.88 89 CYS A CA 1
ATOM 688 C C . CYS A 1 89 ? 7.949 1.151 -22.534 1.00 84.88 89 CYS A C 1
ATOM 690 O O . CYS A 1 89 ? 6.740 0.919 -22.433 1.00 84.88 89 CYS A O 1
ATOM 692 N N . PRO A 1 90 ? 8.619 0.871 -23.665 1.00 84.50 90 PRO A N 1
ATOM 693 C CA . PRO A 1 90 ? 7.974 0.285 -24.835 1.00 84.50 90 PRO A CA 1
ATOM 694 C C . PRO A 1 90 ? 7.661 -1.207 -24.656 1.00 84.50 90 PRO A C 1
ATOM 696 O O . PRO A 1 90 ? 6.717 -1.690 -25.283 1.00 84.50 90 PRO A O 1
ATOM 699 N N . ASP A 1 91 ? 8.395 -1.918 -23.794 1.00 86.31 91 ASP A N 1
ATOM 700 C CA . ASP A 1 91 ? 8.259 -3.365 -23.607 1.00 86.31 91 ASP A CA 1
ATOM 701 C C . ASP A 1 91 ? 6.988 -3.715 -22.798 1.00 86.31 91 ASP A C 1
ATOM 703 O O . ASP A 1 91 ? 6.885 -3.366 -21.616 1.00 86.31 91 ASP A O 1
ATOM 707 N N . PRO A 1 92 ? 6.004 -4.413 -23.401 1.00 86.94 92 PRO A N 1
ATOM 708 C CA . PRO A 1 92 ? 4.782 -4.812 -22.708 1.00 86.94 92 PRO A CA 1
ATOM 709 C C . PRO A 1 92 ? 5.027 -5.812 -21.569 1.00 86.94 92 PRO A C 1
ATOM 711 O O . PRO A 1 92 ? 4.274 -5.809 -20.596 1.00 86.94 92 PRO A O 1
ATOM 714 N N . THR A 1 93 ? 6.064 -6.645 -21.662 1.00 87.25 93 THR A N 1
ATOM 715 C CA . THR A 1 93 ? 6.414 -7.636 -20.639 1.00 87.25 93 THR A CA 1
ATOM 716 C C . THR A 1 93 ? 6.910 -6.939 -19.382 1.00 87.25 93 THR A C 1
ATOM 718 O O . THR A 1 93 ? 6.416 -7.217 -18.290 1.00 87.25 93 THR A O 1
ATOM 721 N N . VAL A 1 94 ? 7.807 -5.961 -19.541 1.00 85.69 94 VAL A N 1
ATOM 722 C CA . VAL A 1 94 ? 8.304 -5.131 -18.433 1.00 85.69 94 VAL A CA 1
ATOM 723 C C . VAL A 1 94 ? 7.157 -4.360 -17.785 1.00 85.69 94 VAL A C 1
ATOM 725 O O . VAL A 1 94 ? 7.013 -4.400 -16.564 1.00 85.69 94 VAL A O 1
ATOM 728 N N . ARG A 1 95 ? 6.279 -3.729 -18.581 1.00 88.44 95 ARG A N 1
ATOM 729 C CA . ARG A 1 95 ? 5.092 -3.039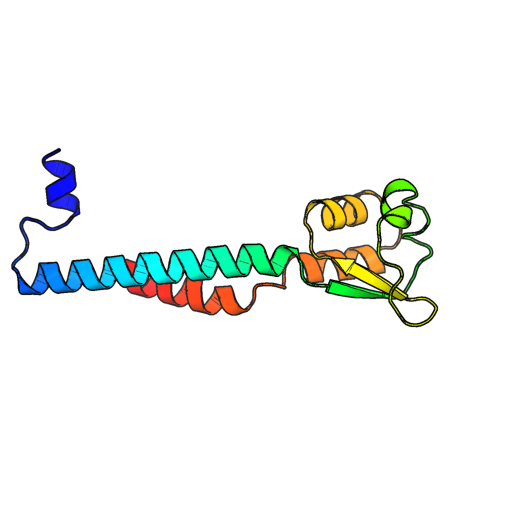 -18.044 1.00 88.44 95 ARG A CA 1
ATOM 730 C C . ARG A 1 95 ? 4.192 -3.978 -17.243 1.00 88.44 95 ARG A C 1
ATOM 732 O O . ARG A 1 95 ? 3.717 -3.588 -16.183 1.00 88.44 95 ARG A O 1
ATOM 739 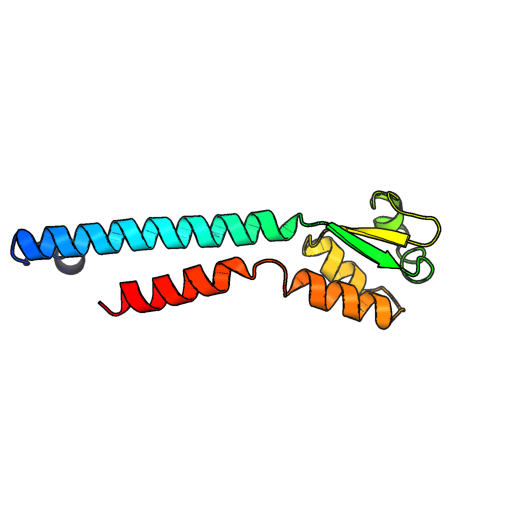N N . LYS A 1 96 ? 3.970 -5.208 -17.716 1.00 89.31 96 LYS A N 1
ATOM 740 C CA . LYS A 1 96 ? 3.157 -6.201 -17.002 1.00 89.31 96 LYS A CA 1
ATOM 741 C C . LYS A 1 96 ? 3.781 -6.577 -15.658 1.00 89.31 96 LYS A C 1
ATOM 743 O O . LYS A 1 96 ? 3.072 -6.576 -14.659 1.00 89.31 96 LYS A O 1
ATOM 748 N N . ILE A 1 97 ? 5.080 -6.880 -15.632 1.00 88.06 97 ILE A N 1
ATOM 749 C CA . ILE A 1 97 ? 5.795 -7.248 -14.400 1.00 88.06 97 ILE A CA 1
ATOM 750 C C . ILE A 1 97 ? 5.719 -6.103 -13.389 1.00 88.06 97 ILE A C 1
ATOM 752 O O . ILE A 1 97 ? 5.320 -6.319 -12.251 1.00 88.06 97 ILE A O 1
ATOM 756 N N . VAL A 1 98 ? 6.020 -4.880 -13.828 1.00 88.56 98 VAL A N 1
ATOM 757 C CA . VAL A 1 98 ? 5.995 -3.680 -12.980 1.00 88.56 98 VAL A CA 1
ATOM 758 C C . VAL A 1 98 ? 4.586 -3.385 -12.471 1.00 88.56 98 VAL A C 1
ATOM 760 O O . VAL A 1 98 ? 4.428 -3.019 -11.313 1.00 88.56 98 VAL A O 1
ATOM 763 N N . TYR A 1 99 ? 3.560 -3.556 -13.310 1.00 90.00 99 TYR A N 1
ATOM 764 C CA . TYR A 1 99 ? 2.171 -3.365 -12.901 1.00 90.00 99 TYR A CA 1
ATOM 765 C C . TYR A 1 99 ? 1.762 -4.357 -11.812 1.00 90.00 99 TYR A C 1
ATOM 767 O O . TYR A 1 99 ? 1.188 -3.946 -10.809 1.00 90.00 99 TYR A O 1
ATOM 775 N N . VAL A 1 100 ? 2.059 -5.646 -12.000 1.00 89.75 100 VAL A N 1
ATOM 776 C CA . VAL A 1 100 ? 1.746 -6.672 -10.998 1.00 89.75 100 VAL A CA 1
ATOM 777 C C . VAL A 1 100 ? 2.499 -6.365 -9.713 1.00 89.75 100 VAL A C 1
ATOM 779 O O . VAL A 1 100 ? 1.856 -6.185 -8.687 1.00 89.75 100 VAL A O 1
ATOM 782 N N . ALA A 1 101 ? 3.820 -6.184 -9.798 1.00 86.06 101 ALA A N 1
ATOM 783 C CA . ALA A 1 101 ? 4.650 -5.868 -8.646 1.00 86.06 101 ALA A CA 1
ATOM 784 C C . ALA A 1 101 ? 4.095 -4.666 -7.874 1.00 86.06 101 ALA A C 1
ATOM 786 O O . ALA A 1 101 ? 3.820 -4.807 -6.699 1.00 86.06 101 ALA A O 1
ATOM 787 N N . ALA A 1 102 ? 3.801 -3.536 -8.525 1.00 86.06 102 ALA A N 1
ATOM 788 C CA . ALA A 1 102 ? 3.291 -2.336 -7.854 1.00 86.06 102 ALA A CA 1
ATOM 789 C C . ALA A 1 102 ? 1.915 -2.499 -7.174 1.00 86.06 102 ALA A C 1
ATOM 791 O O . ALA A 1 102 ? 1.579 -1.702 -6.302 1.00 86.06 102 ALA A O 1
ATOM 792 N N . ASN A 1 103 ? 1.104 -3.483 -7.575 1.00 86.56 103 ASN A N 1
ATOM 793 C CA . ASN A 1 103 ? -0.266 -3.656 -7.076 1.00 86.56 103 ASN A CA 1
ATOM 794 C C . ASN A 1 103 ? -0.456 -4.900 -6.193 1.00 86.56 103 ASN A C 1
ATOM 796 O O . ASN A 1 103 ? -1.543 -5.082 -5.651 1.00 86.56 103 ASN A O 1
ATOM 800 N N . THR A 1 104 ? 0.558 -5.758 -6.038 1.00 83.38 104 THR A N 1
ATOM 801 C CA . THR A 1 104 ? 0.442 -7.012 -5.269 1.00 83.38 104 THR A CA 1
ATOM 802 C C . THR A 1 104 ? 1.385 -7.106 -4.073 1.00 83.38 104 THR A C 1
ATOM 804 O O . THR A 1 104 ? 1.480 -8.174 -3.486 1.00 83.38 104 THR A O 1
ATOM 807 N N . VAL A 1 105 ? 2.092 -6.033 -3.711 1.00 74.88 105 VAL A N 1
ATOM 808 C CA . VAL A 1 105 ? 3.108 -6.071 -2.642 1.00 74.88 105 VAL A CA 1
ATOM 809 C C . VAL A 1 105 ? 2.502 -6.259 -1.249 1.00 74.88 105 VAL A C 1
ATOM 811 O O . VAL A 1 105 ? 2.954 -7.078 -0.463 1.00 74.88 105 VAL A O 1
ATOM 814 N N . ALA A 1 106 ? 1.446 -5.512 -0.931 1.00 79.44 106 ALA A N 1
ATOM 815 C CA . ALA A 1 106 ? 0.893 -5.464 0.419 1.00 79.44 106 ALA A CA 1
ATOM 816 C C . ALA A 1 106 ? -0.178 -6.549 0.647 1.00 79.44 106 ALA A C 1
ATOM 818 O O . ALA A 1 106 ? -1.312 -6.230 1.000 1.00 79.44 106 ALA A O 1
ATOM 819 N N . THR A 1 107 ? 0.134 -7.831 0.427 1.00 78.75 107 THR A N 1
ATOM 820 C CA . THR A 1 107 ? -0.848 -8.918 0.642 1.00 78.75 107 THR A CA 1
ATOM 821 C C . THR A 1 107 ? -1.260 -9.062 2.104 1.00 78.75 107 THR A C 1
ATOM 823 O O . THR A 1 107 ? -2.417 -9.367 2.375 1.00 78.75 107 THR A O 1
ATOM 826 N N . GLU A 1 108 ? -0.356 -8.766 3.040 1.00 77.00 108 GLU A N 1
ATOM 827 C CA . GLU A 1 108 ? -0.621 -8.775 4.490 1.00 77.00 108 GLU A CA 1
ATOM 828 C C . GLU A 1 108 ? -1.715 -7.771 4.894 1.00 77.00 108 GLU A C 1
ATOM 830 O O . GLU A 1 108 ? -2.415 -7.947 5.889 1.00 77.00 108 GLU A O 1
ATOM 835 N N . ASN A 1 109 ? -1.935 -6.734 4.080 1.00 85.38 109 ASN A N 1
ATOM 836 C CA . ASN A 1 109 ? -2.992 -5.764 4.334 1.00 85.38 109 ASN A CA 1
ATOM 837 C C . ASN A 1 109 ? -4.400 -6.289 4.080 1.00 85.38 109 ASN A C 1
ATOM 839 O O . ASN A 1 109 ? -5.351 -5.669 4.551 1.00 85.38 109 ASN A O 1
ATOM 843 N N . LEU A 1 110 ? -4.559 -7.411 3.376 1.00 87.75 110 LEU A N 1
ATOM 844 C CA . LEU A 1 110 ? -5.874 -8.023 3.205 1.00 87.75 110 LEU A CA 1
ATOM 845 C C . LEU A 1 110 ? -6.431 -8.510 4.547 1.00 87.75 110 LEU A C 1
ATOM 847 O O . LEU A 1 110 ? -7.606 -8.275 4.832 1.00 87.75 110 LEU A O 1
ATOM 851 N N . ASP A 1 111 ? -5.580 -9.089 5.394 1.00 89.06 111 ASP A N 1
ATOM 852 C CA . ASP A 1 111 ? -5.969 -9.556 6.727 1.00 89.06 111 ASP A CA 1
ATOM 853 C C . ASP A 1 111 ? -6.277 -8.373 7.655 1.00 89.06 111 ASP A C 1
ATOM 855 O O . ASP A 1 111 ? -7.308 -8.366 8.331 1.00 89.06 111 ASP A O 1
ATOM 859 N N . ASN A 1 112 ? -5.454 -7.316 7.608 1.00 87.75 112 ASN A N 1
ATOM 860 C CA . ASN A 1 112 ? -5.709 -6.075 8.351 1.00 87.75 112 ASN A CA 1
ATOM 861 C C . ASN A 1 112 ? -7.043 -5.427 7.943 1.00 87.75 112 ASN A C 1
ATOM 863 O O . ASN A 1 112 ? -7.796 -4.967 8.799 1.00 87.75 112 ASN A O 1
ATOM 867 N N . LEU A 1 113 ? -7.370 -5.411 6.645 1.00 88.75 113 LEU A N 1
ATOM 868 C CA . LEU A 1 113 ? -8.645 -4.888 6.144 1.00 88.75 113 LEU A CA 1
ATOM 869 C C . LEU A 1 113 ? -9.834 -5.742 6.596 1.00 88.75 113 LEU A C 1
ATOM 871 O O . LEU A 1 113 ? -10.852 -5.188 7.005 1.00 88.75 113 LEU A O 1
ATOM 875 N N . ALA A 1 114 ? -9.716 -7.070 6.554 1.00 91.06 114 ALA A N 1
ATOM 876 C CA . ALA A 1 114 ? -10.768 -7.970 7.026 1.00 91.06 114 ALA A CA 1
ATOM 877 C C . ALA A 1 114 ? -11.033 -7.801 8.534 1.00 91.06 114 ALA A C 1
ATOM 879 O O . ALA A 1 114 ? -12.190 -7.740 8.963 1.00 91.06 114 ALA A O 1
ATOM 880 N N . ALA A 1 115 ? -9.968 -7.654 9.327 1.00 89.38 115 ALA A 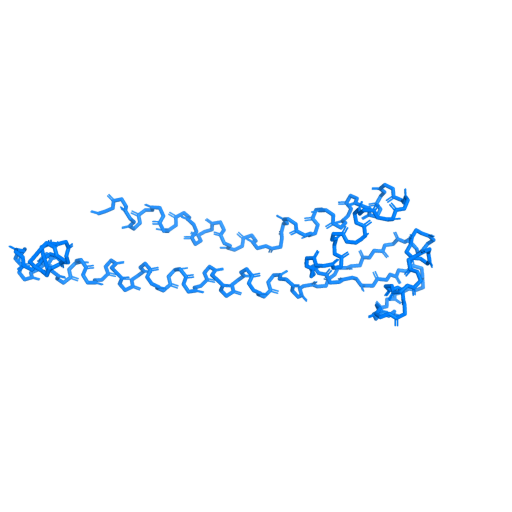N 1
ATOM 881 C CA . ALA A 1 115 ? -10.067 -7.370 10.754 1.00 89.38 115 ALA A CA 1
ATOM 882 C C . ALA A 1 115 ? -10.702 -5.993 11.017 1.00 89.38 115 ALA A C 1
ATOM 884 O O . ALA A 1 115 ? -11.618 -5.897 11.828 1.00 89.38 115 ALA A O 1
ATOM 885 N N . LEU A 1 116 ? -10.303 -4.947 10.281 1.00 90.12 116 LEU A N 1
ATOM 886 C CA . LEU A 1 116 ? -10.890 -3.603 10.398 1.00 90.12 116 LEU A CA 1
ATOM 887 C C . LEU A 1 116 ? -12.384 -3.574 10.071 1.00 90.12 116 LEU A C 1
ATOM 889 O O . LEU A 1 116 ? -13.138 -2.868 10.736 1.00 90.12 116 LEU A O 1
ATOM 893 N N . ILE A 1 117 ? -12.815 -4.318 9.048 1.00 91.12 117 ILE A N 1
ATOM 894 C CA . ILE A 1 117 ? -14.235 -4.426 8.695 1.00 91.12 117 ILE A CA 1
ATOM 895 C C . ILE A 1 117 ? -15.004 -5.060 9.852 1.00 91.12 117 ILE A C 1
ATOM 897 O O . ILE A 1 117 ? -16.031 -4.523 10.251 1.00 91.12 117 ILE A O 1
ATOM 901 N N . THR A 1 118 ? -14.492 -6.161 10.406 1.00 91.19 118 THR A N 1
ATOM 902 C CA . THR A 1 118 ? -15.131 -6.859 11.530 1.00 91.19 118 THR A CA 1
ATOM 903 C C . THR A 1 118 ? -15.235 -5.955 12.759 1.00 91.19 118 THR A C 1
ATOM 905 O O . THR A 1 118 ? -16.336 -5.731 13.244 1.00 91.19 118 THR A O 1
ATOM 908 N N . VAL A 1 119 ? -14.125 -5.347 13.193 1.00 90.06 119 VAL A N 1
ATOM 909 C CA . VAL A 1 119 ? -14.068 -4.497 14.399 1.00 90.06 119 VAL A CA 1
ATOM 910 C C . VAL A 1 119 ? -14.955 -3.253 14.283 1.00 90.06 119 VAL A C 1
ATOM 912 O O . VAL A 1 119 ? -15.509 -2.802 15.274 1.00 90.06 119 VAL A O 1
ATOM 915 N N . ARG A 1 120 ? -15.125 -2.686 13.080 1.00 87.50 120 ARG A N 1
ATOM 916 C CA . ARG A 1 120 ? -16.025 -1.535 12.864 1.00 87.50 120 ARG A CA 1
ATOM 917 C C . ARG A 1 120 ? -17.507 -1.909 12.779 1.00 87.50 120 ARG A C 1
ATOM 919 O O . ARG A 1 120 ? -18.343 -1.007 12.756 1.00 87.50 120 ARG A O 1
ATOM 926 N N . HIS A 1 121 ? -17.820 -3.193 12.620 1.00 89.31 121 HIS A N 1
ATOM 927 C CA . HIS A 1 121 ? -19.191 -3.700 12.564 1.00 89.31 121 HIS A CA 1
ATOM 928 C C . HIS A 1 121 ? -19.739 -4.116 13.934 1.00 89.31 121 HIS A C 1
ATOM 930 O O . HIS A 1 121 ? -20.960 -4.231 14.057 1.00 89.31 121 HIS A O 1
ATOM 936 N N . GLU A 1 122 ? -18.854 -4.363 14.901 1.00 79.94 122 GLU A N 1
ATOM 937 C CA . GLU A 1 122 ? -19.169 -4.600 16.318 1.00 79.94 122 GLU A CA 1
ATOM 938 C C . GLU A 1 122 ? -19.656 -3.317 17.008 1.00 79.94 122 GLU A C 1
ATOM 940 O O . GLU A 1 122 ? -20.634 -3.427 17.784 1.00 79.94 122 GLU A O 1
#

Sequence (122 aa):
MQAEFERDGIQLPEEDRDGVRQLIETTVALETAFSQAVTQANYETFPVVNQGGLERLSALWANIPQEGPPGSVTLTTQQQLCNTVLKYCPDPTVRKIVYVAANTVATENLDNLAALITVRHE

Nearest PDB structures (foldseek):
  5luz-assembly1_A  TM=8.737E-01  e=2.195E-02  Homo sapiens
  1h5w-assembly1_B  TM=2.928E-01  e=7.781E-01  Salasvirus phi29

Foldseek 3Di:
DVVVCVVLVVVPDPVVNVVSVVLVVLLVVLVVVLVVLLVVLQFDKDKDAACPQVVVVVVVNVVFPQPDDPRIGIDGLNVVSLVCCCVRRPDPSRNVVSVCSNPPRRPVNVVSVVVNVVSVVD

Solvent-accessible surface area (backbone atoms only — not comparable to full-atom values): 6860 Å² total; per-residue (Å²): 110,71,70,54,45,56,70,72,35,69,84,47,56,70,72,57,39,53,51,53,50,51,46,51,53,52,46,54,52,39,52,50,50,40,53,49,44,54,57,54,36,35,65,41,74,47,80,43,77,62,51,80,39,45,63,75,38,61,80,55,48,78,71,47,58,75,59,56,64,97,64,35,34,36,44,54,31,29,63,70,57,39,53,49,42,60,72,68,36,78,39,68,66,57,34,50,54,46,51,48,52,58,73,59,59,52,58,74,42,54,58,39,49,54,49,48,54,53,59,74,72,109

Mean predicted aligned error: 8.36 Å

InterPro domains:
  IPR024077 Neurolysin/Thimet oligopeptidase, domain 2 [G3DSA:1.10.1370.10] (8-122)
  IPR045090 Peptidase M3A/M3B [PTHR11804] (4-122)

Organism: NCBI:txid1034831

Secondary structure (DSSP, 8-state):
-HHHHHHTTTTS-HHHHHHHHHHHHHHHHHHHHHHHHHHHHTT-EEEEE-GGGTTT-HHHHTTS---SSTTEEEEE--HHHHHHHHHH---HHHHHHHHHHHHHS-TTHHHHHHHHHHHHH-